Protein AF-A0A352AIV5-F1 (afdb_monomer_lite)

Sequence (103 aa):
MLISQLFNIANIFVLPFWVLMILLPNWGVTRRVMESYLPFVALALLYLYLFVNSITPESAAALSNPQLADIAQFFGNENIAATGWIHFLVMDLFVGRWIYWEG

Structure (mmCIF, N/CA/C/O backbone):
data_AF-A0A352AIV5-F1
#
_entry.id   AF-A0A352AIV5-F1
#
loop_
_atom_site.group_PDB
_atom_site.id
_atom_site.type_symbol
_atom_site.label_atom_id
_atom_site.label_alt_id
_atom_site.label_comp_id
_atom_site.label_asym_id
_atom_site.label_entity_id
_atom_site.label_seq_id
_atom_site.pdbx_PDB_ins_code
_atom_site.Cartn_x
_atom_site.Cartn_y
_atom_site.Cartn_z
_atom_site.occupancy
_atom_site.B_iso_or_equiv
_atom_site.auth_seq_id
_atom_site.auth_comp_id
_atom_site.auth_asym_id
_atom_site.auth_atom_id
_atom_site.pdbx_PDB_model_num
ATOM 1 N N . MET A 1 1 ? 9.852 -15.023 -10.145 1.00 62.62 1 MET A N 1
ATOM 2 C CA . MET A 1 1 ? 9.378 -15.830 -8.993 1.00 62.62 1 MET A CA 1
ATOM 3 C C . MET A 1 1 ? 9.303 -15.016 -7.703 1.00 62.62 1 MET A C 1
ATOM 5 O O . MET A 1 1 ? 8.252 -15.028 -7.088 1.00 62.62 1 MET A O 1
ATOM 9 N N . LEU A 1 2 ? 10.343 -14.261 -7.318 1.00 87.31 2 LEU A N 1
ATOM 10 C CA . LEU A 1 2 ? 10.282 -13.408 -6.118 1.00 87.31 2 LEU A CA 1
ATOM 11 C C . LEU A 1 2 ? 9.258 -12.261 -6.236 1.00 87.31 2 LEU A C 1
ATOM 13 O O . LEU A 1 2 ? 8.479 -12.036 -5.317 1.00 87.31 2 LEU A O 1
ATOM 17 N N . ILE A 1 3 ? 9.213 -11.566 -7.380 1.00 89.19 3 ILE A N 1
ATOM 18 C CA . ILE A 1 3 ? 8.309 -10.420 -7.577 1.00 89.19 3 ILE A CA 1
ATOM 19 C C . ILE A 1 3 ? 6.828 -10.805 -7.473 1.00 89.19 3 ILE A C 1
ATOM 21 O O . ILE A 1 3 ? 6.059 -10.118 -6.811 1.00 89.19 3 ILE A O 1
ATOM 25 N N . SER A 1 4 ? 6.438 -11.947 -8.046 1.00 92.44 4 SER A N 1
ATOM 26 C CA . SER A 1 4 ? 5.061 -12.441 -7.985 1.00 92.44 4 SER A CA 1
ATOM 27 C C . SER A 1 4 ? 4.660 -12.843 -6.565 1.00 92.44 4 SER A C 1
ATOM 29 O O . SER A 1 4 ? 3.520 -12.629 -6.162 1.00 92.44 4 SER A O 1
ATOM 31 N N . GLN A 1 5 ? 5.597 -13.366 -5.770 1.00 94.44 5 GLN A N 1
ATOM 32 C CA . GLN A 1 5 ? 5.364 -13.639 -4.352 1.00 94.44 5 GLN A CA 1
ATOM 33 C C . GLN A 1 5 ? 5.158 -12.344 -3.560 1.00 94.44 5 GLN A C 1
ATOM 35 O O . GLN A 1 5 ? 4.180 -12.247 -2.825 1.00 94.44 5 GLN A O 1
ATOM 40 N N . LEU A 1 6 ? 6.027 -11.342 -3.738 1.00 94.06 6 LEU A N 1
ATOM 41 C CA . LEU A 1 6 ? 5.894 -10.041 -3.069 1.00 94.06 6 LEU A CA 1
ATOM 42 C C . LEU A 1 6 ? 4.595 -9.328 -3.460 1.00 94.06 6 LEU A C 1
ATOM 44 O O . LEU A 1 6 ? 3.903 -8.802 -2.592 1.00 94.06 6 LEU A O 1
ATOM 48 N N . PHE A 1 7 ? 4.224 -9.385 -4.740 1.00 94.94 7 PHE A N 1
ATOM 49 C CA . PHE A 1 7 ? 2.946 -8.888 -5.242 1.00 94.94 7 PHE A CA 1
ATOM 50 C C . PHE A 1 7 ? 1.757 -9.568 -4.549 1.00 94.94 7 PHE A C 1
ATOM 52 O O . PHE A 1 7 ? 0.878 -8.890 -4.017 1.00 94.94 7 PHE A O 1
ATOM 59 N N . ASN A 1 8 ? 1.733 -10.903 -4.496 1.00 96.00 8 ASN A N 1
ATOM 60 C CA . ASN A 1 8 ? 0.648 -11.644 -3.847 1.00 96.00 8 ASN A CA 1
ATOM 61 C C . ASN A 1 8 ? 0.576 -11.359 -2.341 1.00 96.00 8 ASN A C 1
ATOM 63 O O . ASN A 1 8 ? -0.514 -11.171 -1.803 1.00 96.00 8 ASN A O 1
ATOM 67 N N . ILE A 1 9 ? 1.729 -11.283 -1.670 1.00 96.50 9 ILE A N 1
ATOM 68 C CA . ILE A 1 9 ? 1.809 -10.942 -0.246 1.00 96.50 9 ILE A CA 1
ATOM 69 C C . ILE A 1 9 ? 1.247 -9.541 -0.003 1.00 96.50 9 ILE A C 1
ATOM 71 O O . ILE A 1 9 ? 0.439 -9.384 0.906 1.00 96.50 9 ILE A O 1
ATOM 75 N N . ALA A 1 10 ? 1.615 -8.545 -0.815 1.00 96.06 10 ALA A N 1
ATOM 76 C CA . ALA A 1 10 ? 1.113 -7.179 -0.669 1.00 96.06 10 ALA A CA 1
ATOM 77 C C . ALA A 1 10 ? -0.417 -7.108 -0.820 1.00 96.06 10 ALA A C 1
ATOM 79 O O . ALA A 1 10 ? -1.082 -6.458 -0.014 1.00 96.06 10 ALA A O 1
ATOM 80 N N . ASN A 1 11 ? -0.983 -7.831 -1.794 1.00 96.50 11 ASN A N 1
ATOM 81 C CA . ASN A 1 11 ? -2.434 -7.902 -1.983 1.00 96.50 11 ASN A CA 1
ATOM 82 C C . ASN A 1 11 ? -3.135 -8.577 -0.795 1.00 96.50 11 ASN A C 1
ATOM 84 O O . ASN A 1 11 ? -4.136 -8.069 -0.309 1.00 96.50 11 ASN A O 1
ATOM 88 N N . ILE A 1 12 ? -2.610 -9.694 -0.284 1.00 97.19 12 ILE A N 1
ATOM 89 C CA . ILE A 1 12 ? -3.203 -10.366 0.884 1.00 97.19 12 ILE A CA 1
ATOM 90 C C . ILE A 1 12 ? -3.051 -9.510 2.146 1.00 97.19 12 ILE A C 1
ATOM 92 O O . ILE A 1 12 ? -3.952 -9.485 2.979 1.00 97.19 12 ILE A O 1
ATOM 96 N N . PHE A 1 13 ? -1.937 -8.791 2.283 1.00 96.88 13 PHE A N 1
ATOM 97 C CA . PHE A 1 13 ? -1.637 -7.964 3.445 1.00 96.88 13 PHE A CA 1
ATOM 98 C C . PHE A 1 13 ? -2.663 -6.848 3.657 1.00 96.88 13 PHE A C 1
ATOM 100 O O . PHE A 1 13 ? -3.034 -6.600 4.799 1.00 96.88 13 PHE A O 1
ATOM 107 N N . VAL A 1 14 ? -3.156 -6.198 2.595 1.00 96.69 14 VAL A N 1
ATOM 108 C CA . VAL A 1 14 ? -4.133 -5.100 2.733 1.00 96.69 14 VAL A CA 1
ATOM 109 C C . VAL A 1 14 ? -5.531 -5.574 3.155 1.00 96.69 14 VAL A C 1
ATOM 111 O O . VAL A 1 14 ? -6.254 -4.834 3.825 1.00 96.69 14 VAL A O 1
ATOM 114 N N . LEU A 1 15 ? -5.917 -6.810 2.812 1.00 96.81 15 LEU A N 1
ATOM 115 C CA . LEU A 1 15 ? -7.291 -7.303 2.985 1.00 96.81 15 LEU A CA 1
ATOM 116 C C . LEU A 1 15 ? -7.768 -7.330 4.447 1.00 96.81 15 LEU A C 1
ATOM 118 O O . LEU A 1 15 ? -8.872 -6.845 4.698 1.00 96.81 15 LEU A O 1
ATOM 122 N N . PRO A 1 16 ? -6.995 -7.833 5.433 1.00 96.31 16 PRO A N 1
ATOM 123 C CA . PRO A 1 16 ? -7.405 -7.796 6.833 1.00 96.31 16 PRO A CA 1
ATOM 124 C C . PRO A 1 16 ? -7.751 -6.391 7.325 1.00 96.31 16 PRO A C 1
ATOM 126 O O . PRO A 1 16 ? -8.711 -6.234 8.071 1.00 96.31 16 PRO A O 1
ATOM 129 N N . PHE A 1 17 ? -7.015 -5.362 6.897 1.00 96.19 17 PHE A N 1
ATOM 130 C CA . PHE A 1 17 ? -7.277 -3.989 7.328 1.00 96.19 17 PHE A CA 1
ATOM 131 C C . PHE A 1 17 ? -8.604 -3.471 6.772 1.00 96.19 17 PHE A C 1
ATOM 133 O O . PHE A 1 17 ? -9.401 -2.922 7.528 1.00 96.19 17 PHE A O 1
ATOM 140 N N . TRP A 1 18 ? -8.885 -3.725 5.493 1.00 97.06 18 TRP A N 1
ATOM 141 C CA . TRP A 1 18 ? -10.184 -3.416 4.892 1.00 97.06 18 TRP A CA 1
ATOM 142 C C . TRP A 1 18 ? -11.334 -4.164 5.567 1.00 97.06 18 TRP A C 1
ATOM 144 O O . TRP A 1 18 ? -12.349 -3.557 5.907 1.00 97.06 18 TRP A O 1
ATOM 154 N N . VAL A 1 19 ? -11.161 -5.461 5.833 1.00 97.50 19 VAL A N 1
ATOM 155 C CA . VAL A 1 19 ? -12.153 -6.276 6.550 1.00 97.50 19 VAL A CA 1
ATOM 156 C C . VAL A 1 19 ? -12.441 -5.691 7.935 1.00 97.50 19 VAL A C 1
ATOM 158 O O . VAL A 1 19 ? -13.605 -5.570 8.315 1.00 97.50 19 VAL A O 1
ATOM 161 N N . LEU A 1 20 ? -11.406 -5.285 8.675 1.00 96.75 20 LEU A N 1
ATOM 162 C CA . LEU A 1 20 ? -11.562 -4.659 9.987 1.00 96.75 20 LEU A CA 1
ATOM 163 C C . LEU A 1 20 ? -12.277 -3.306 9.902 1.00 96.75 20 LEU A C 1
ATOM 165 O O . LEU A 1 20 ? -13.206 -3.076 10.675 1.00 96.75 20 LEU A O 1
ATOM 169 N N . MET A 1 21 ? -11.879 -2.437 8.967 1.00 96.06 21 MET A N 1
ATOM 170 C CA . MET A 1 21 ? -12.487 -1.112 8.792 1.00 96.06 21 MET A CA 1
ATOM 171 C C . MET A 1 21 ? -13.964 -1.201 8.390 1.00 96.06 21 MET A C 1
ATOM 173 O O . MET A 1 21 ? -14.770 -0.426 8.894 1.00 96.06 21 MET A O 1
ATOM 177 N N . ILE A 1 22 ? -14.337 -2.151 7.527 1.00 96.56 22 ILE A N 1
ATOM 178 C CA . ILE A 1 22 ? -15.711 -2.274 7.014 1.00 96.56 22 ILE A CA 1
ATOM 179 C C . ILE A 1 22 ? -16.613 -3.045 7.987 1.00 96.56 22 ILE A C 1
ATOM 181 O O . ILE A 1 22 ? -17.714 -2.593 8.294 1.00 96.56 22 ILE A O 1
ATOM 185 N N . LEU A 1 23 ? -16.180 -4.219 8.464 1.00 97.81 23 LEU A N 1
ATOM 186 C CA . LEU A 1 23 ? -17.046 -5.115 9.245 1.00 97.81 23 LEU A CA 1
ATOM 187 C C . LEU A 1 23 ? -16.995 -4.844 10.750 1.00 97.81 23 LEU A C 1
ATOM 189 O O . LEU A 1 23 ? -17.971 -5.103 11.451 1.00 97.81 23 LEU A O 1
ATOM 193 N N . LEU A 1 24 ? -15.864 -4.348 11.263 1.00 97.25 24 LEU A N 1
ATOM 194 C CA . LEU A 1 24 ? -15.629 -4.145 12.696 1.00 97.25 24 LEU A CA 1
ATOM 195 C C . LEU A 1 24 ? -15.081 -2.733 13.007 1.00 97.25 24 LEU A C 1
ATOM 197 O O . LEU A 1 24 ? -14.103 -2.617 13.754 1.00 97.25 24 LEU A O 1
ATOM 201 N N . PRO A 1 25 ? -15.698 -1.641 12.507 1.00 95.19 25 PRO A N 1
ATOM 202 C CA . PRO A 1 25 ? -15.127 -0.293 12.589 1.00 95.19 25 PRO A CA 1
ATOM 203 C C . PRO A 1 25 ? -14.933 0.207 14.024 1.00 95.19 25 PRO A C 1
ATOM 205 O O . PRO A 1 25 ? -13.989 0.932 14.311 1.00 95.19 25 PRO A O 1
ATOM 208 N N . ASN A 1 26 ? -15.797 -0.186 14.961 1.00 95.38 26 ASN A N 1
ATOM 209 C CA . ASN A 1 26 ? -15.747 0.293 16.348 1.00 95.38 26 ASN A CA 1
ATOM 210 C C . ASN A 1 26 ? -15.033 -0.663 17.310 1.00 95.38 26 ASN A C 1
ATOM 212 O O . ASN A 1 26 ? -14.999 -0.416 18.516 1.00 95.38 26 ASN A O 1
ATOM 216 N N . TRP A 1 27 ? -14.465 -1.758 16.802 1.00 97.38 27 TRP A N 1
ATOM 217 C CA . TRP A 1 27 ? -13.743 -2.707 17.637 1.00 97.38 27 TRP A CA 1
ATOM 218 C C . TRP A 1 27 ? -12.425 -2.094 18.125 1.00 97.38 27 TRP A C 1
ATOM 220 O O . TRP A 1 27 ? -11.689 -1.475 17.356 1.00 97.38 27 TRP A O 1
ATOM 230 N N . GLY A 1 28 ? -12.103 -2.274 19.410 1.00 96.44 28 GLY A N 1
ATOM 231 C CA . GLY A 1 28 ? -10.911 -1.670 20.018 1.00 96.44 28 GLY A CA 1
ATOM 232 C C . GLY A 1 28 ? -9.598 -2.080 19.343 1.00 96.44 28 GLY A C 1
ATOM 233 O O . GLY A 1 28 ? -8.651 -1.298 19.321 1.00 96.44 28 GLY A O 1
ATOM 234 N N . VAL A 1 29 ? -9.547 -3.277 18.746 1.00 95.56 29 VAL A N 1
ATOM 235 C CA . VAL A 1 29 ? -8.396 -3.716 17.9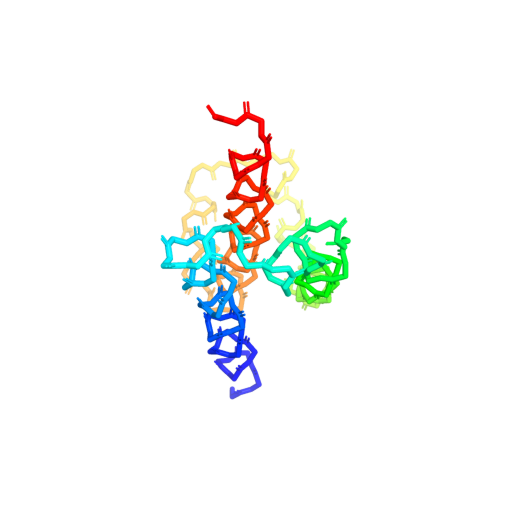42 1.00 95.56 29 VAL A CA 1
ATOM 236 C C . VAL A 1 29 ? -8.337 -2.959 16.619 1.00 95.56 29 VAL A C 1
ATOM 238 O O . VAL A 1 29 ? -7.276 -2.435 16.305 1.00 95.56 29 VAL A O 1
ATOM 241 N N . THR A 1 30 ? -9.448 -2.835 15.883 1.00 95.94 30 THR A N 1
ATOM 242 C CA . THR A 1 30 ? -9.503 -2.057 14.632 1.00 95.94 30 THR A CA 1
ATOM 243 C C . THR A 1 30 ? -8.990 -0.640 14.852 1.00 95.94 30 THR A C 1
ATOM 245 O O . THR A 1 30 ? -8.071 -0.217 14.156 1.00 95.94 30 THR A O 1
ATOM 248 N N . ARG A 1 31 ? -9.500 0.048 15.882 1.00 95.69 31 ARG A N 1
ATOM 249 C CA . ARG A 1 31 ? -9.052 1.399 16.248 1.00 95.69 31 ARG A CA 1
ATOM 250 C C . ARG A 1 31 ? -7.557 1.440 16.550 1.00 95.69 31 ARG A C 1
ATOM 252 O O . ARG A 1 31 ? -6.843 2.207 15.925 1.00 95.69 31 ARG A O 1
ATOM 259 N N . ARG A 1 32 ? -7.048 0.553 17.411 1.00 95.31 32 ARG A N 1
ATOM 260 C CA . ARG A 1 32 ? -5.612 0.501 17.746 1.00 95.31 32 ARG A CA 1
ATOM 261 C C . ARG A 1 32 ? -4.721 0.220 16.528 1.00 95.31 32 ARG A C 1
ATOM 263 O O . ARG A 1 32 ? -3.632 0.780 16.420 1.00 95.31 32 ARG A O 1
ATOM 270 N N . VAL A 1 33 ? -5.150 -0.660 15.622 1.00 94.75 33 VAL A N 1
ATOM 271 C CA . VAL A 1 33 ? -4.400 -0.967 14.394 1.00 94.75 33 VAL A CA 1
ATOM 272 C C . VAL A 1 33 ? -4.426 0.232 13.446 1.00 94.75 33 VAL A C 1
ATOM 274 O O . VAL A 1 33 ? -3.377 0.596 12.923 1.00 94.75 33 VAL A O 1
ATOM 277 N N . MET A 1 34 ? -5.585 0.875 13.270 1.00 94.75 34 MET A N 1
ATOM 278 C CA . MET A 1 34 ? -5.740 2.062 12.424 1.00 94.75 34 MET A CA 1
ATOM 279 C C . MET A 1 34 ? -5.137 3.329 13.043 1.00 94.75 34 MET A C 1
ATOM 281 O O . MET A 1 34 ? -4.841 4.269 12.318 1.00 94.75 34 MET A O 1
ATOM 285 N N . GLU A 1 35 ? -4.910 3.395 14.353 1.00 94.69 35 GLU A N 1
ATOM 286 C CA . GLU A 1 35 ? -4.138 4.471 14.990 1.00 94.69 35 GLU A CA 1
ATOM 287 C C . GLU A 1 35 ? -2.656 4.389 14.596 1.00 94.69 35 GLU A C 1
ATOM 289 O O . GLU A 1 35 ? -1.999 5.416 14.429 1.00 94.69 35 GLU A O 1
ATOM 294 N N . SER A 1 36 ? -2.137 3.173 14.402 1.00 93.50 36 SER A N 1
ATOM 295 C CA . SER A 1 36 ? -0.733 2.929 14.081 1.00 93.50 36 SER A CA 1
ATOM 296 C C . SER A 1 36 ? -0.396 3.216 12.618 1.00 93.50 36 SER A C 1
ATOM 298 O O . SER A 1 36 ? -1.106 2.804 11.706 1.00 93.50 36 SER A O 1
ATOM 300 N N . TYR A 1 37 ? 0.769 3.821 12.381 1.00 92.44 37 TYR A N 1
ATOM 301 C CA . TYR A 1 37 ? 1.334 3.969 11.036 1.00 92.44 37 TYR A CA 1
ATOM 302 C C . TYR A 1 37 ? 2.095 2.723 10.548 1.00 92.44 37 TYR A C 1
ATOM 304 O O . TYR A 1 37 ? 2.519 2.678 9.395 1.00 92.44 37 TYR A O 1
ATOM 312 N N . LEU A 1 38 ? 2.268 1.695 11.390 1.00 93.12 38 LEU A N 1
ATOM 313 C CA . LEU A 1 38 ? 3.087 0.521 11.062 1.00 93.12 38 LEU A CA 1
ATOM 314 C C . LEU A 1 38 ? 2.644 -0.227 9.790 1.00 93.12 38 LEU A C 1
ATOM 316 O O . LEU A 1 38 ? 3.524 -0.528 8.981 1.00 93.12 38 LEU A O 1
ATOM 320 N N . PRO A 1 39 ? 1.342 -0.500 9.548 1.00 90.94 39 PRO A N 1
ATOM 321 C CA . PRO A 1 39 ? 0.916 -1.184 8.323 1.00 90.94 39 PRO A CA 1
ATOM 322 C C . PRO A 1 39 ? 1.308 -0.437 7.042 1.00 90.94 39 PRO A C 1
ATOM 324 O O . PRO A 1 39 ? 1.749 -1.034 6.062 1.00 90.94 39 PRO A O 1
ATOM 327 N N . PHE A 1 40 ? 1.200 0.889 7.086 1.00 90.94 40 PHE A N 1
ATOM 328 C CA . PHE A 1 40 ? 1.490 1.798 5.981 1.00 90.94 40 PHE A CA 1
ATOM 329 C C . PHE A 1 40 ? 2.988 1.888 5.733 1.00 90.94 40 PHE A C 1
ATOM 331 O O . PHE A 1 40 ? 3.430 1.780 4.594 1.00 90.94 40 PHE A O 1
ATOM 338 N N . VAL A 1 41 ? 3.778 2.027 6.804 1.00 94.06 41 VAL A N 1
ATOM 339 C CA . VAL A 1 41 ? 5.241 2.041 6.711 1.00 94.06 41 VAL A CA 1
ATOM 340 C C . VAL A 1 41 ? 5.750 0.717 6.146 1.00 94.06 41 VAL A C 1
ATOM 342 O O . VAL A 1 41 ? 6.629 0.736 5.292 1.00 94.06 41 VAL A O 1
ATOM 345 N N . ALA A 1 42 ? 5.182 -0.426 6.541 1.00 94.69 42 ALA A N 1
ATOM 346 C CA . ALA A 1 42 ? 5.575 -1.724 5.993 1.00 94.69 42 ALA A CA 1
ATOM 347 C C . ALA A 1 42 ? 5.353 -1.810 4.469 1.00 94.69 42 ALA A C 1
ATOM 349 O O . ALA A 1 42 ? 6.268 -2.197 3.740 1.00 94.69 42 ALA A O 1
ATOM 350 N N . LEU A 1 43 ? 4.180 -1.393 3.974 1.00 94.94 43 LEU A N 1
ATOM 351 C CA . LEU A 1 43 ? 3.908 -1.338 2.531 1.00 94.94 43 LEU A CA 1
ATOM 352 C C . LEU A 1 43 ? 4.778 -0.302 1.813 1.00 94.94 43 LEU A C 1
ATOM 354 O O . LEU A 1 43 ? 5.281 -0.578 0.727 1.00 94.94 43 LEU A O 1
ATOM 358 N N . ALA A 1 44 ? 4.993 0.869 2.416 1.00 95.81 44 ALA A N 1
ATOM 359 C CA . ALA A 1 44 ? 5.830 1.917 1.841 1.00 95.81 44 ALA A CA 1
ATOM 360 C C . ALA A 1 44 ? 7.294 1.469 1.721 1.00 95.81 44 ALA A C 1
ATOM 362 O O . ALA A 1 44 ? 7.935 1.730 0.706 1.00 95.81 44 ALA A O 1
ATOM 363 N N . LEU A 1 45 ? 7.816 0.745 2.715 1.00 96.50 45 LEU A N 1
ATOM 364 C CA . LEU A 1 45 ? 9.153 0.152 2.658 1.00 96.50 45 LEU A CA 1
ATOM 365 C C . LEU A 1 45 ? 9.250 -0.919 1.568 1.00 96.50 45 LEU A C 1
ATOM 367 O O . LEU A 1 45 ? 10.247 -0.954 0.850 1.00 96.50 45 LEU A O 1
ATOM 371 N N . LEU A 1 46 ? 8.218 -1.754 1.404 1.00 95.31 46 LEU A N 1
ATOM 372 C CA . LEU A 1 46 ? 8.164 -2.720 0.305 1.00 95.31 46 LEU A CA 1
ATOM 373 C C . LEU A 1 46 ? 8.144 -2.017 -1.059 1.00 95.31 46 LEU A C 1
ATOM 375 O O . LEU A 1 46 ? 8.897 -2.404 -1.951 1.00 95.31 46 LEU A O 1
ATOM 379 N N . TYR A 1 47 ? 7.333 -0.966 -1.208 1.00 95.31 47 TYR A N 1
ATOM 380 C CA . TYR A 1 47 ? 7.321 -0.129 -2.406 1.00 95.31 47 TYR A CA 1
ATOM 381 C C . TYR A 1 47 ? 8.712 0.444 -2.695 1.00 95.31 47 TYR A C 1
ATOM 383 O O . TYR A 1 47 ? 9.217 0.264 -3.797 1.00 95.31 47 TYR A O 1
ATOM 391 N N . LEU A 1 48 ? 9.355 1.083 -1.712 1.00 95.50 48 LEU A N 1
ATOM 392 C CA . LEU A 1 48 ? 10.685 1.674 -1.886 1.00 95.50 48 LEU A CA 1
ATOM 393 C C . LEU A 1 48 ? 11.730 0.624 -2.259 1.00 95.50 48 LEU A C 1
ATOM 395 O O . LEU A 1 48 ? 12.538 0.858 -3.156 1.00 95.50 48 LEU A O 1
ATOM 399 N N . TYR A 1 49 ? 11.691 -0.542 -1.612 1.00 94.25 49 TYR A N 1
ATOM 400 C CA . TYR A 1 49 ? 12.560 -1.660 -1.956 1.00 94.25 49 TYR A CA 1
ATOM 401 C C . TYR A 1 49 ? 12.384 -2.059 -3.424 1.00 94.25 49 TYR A C 1
ATOM 403 O O . TYR A 1 49 ? 13.364 -2.124 -4.164 1.00 94.25 49 TYR A O 1
ATOM 411 N N . LEU A 1 50 ? 11.151 -2.275 -3.878 1.00 92.75 50 LEU A N 1
ATOM 412 C CA . LEU A 1 50 ? 10.891 -2.665 -5.263 1.00 92.75 50 LEU A CA 1
ATOM 413 C C . LEU A 1 50 ? 11.237 -1.557 -6.255 1.00 92.75 50 LEU A C 1
ATOM 415 O O . LEU A 1 50 ? 11.861 -1.832 -7.275 1.00 92.75 50 LEU A O 1
ATOM 419 N N . PHE A 1 51 ? 10.914 -0.310 -5.926 1.00 91.25 51 PHE A N 1
ATOM 420 C CA . PHE A 1 51 ? 11.205 0.854 -6.751 1.00 91.25 51 PHE A CA 1
ATOM 421 C C . PHE A 1 51 ? 12.703 0.989 -7.016 1.00 91.25 51 PHE A C 1
ATOM 423 O O . PHE A 1 51 ? 13.113 0.992 -8.176 1.00 91.25 51 PHE A O 1
ATOM 430 N N . VAL A 1 52 ? 13.522 0.982 -5.960 1.00 90.75 52 VAL A N 1
ATOM 431 C CA . VAL A 1 52 ? 14.986 1.093 -6.070 1.00 90.75 52 VAL A CA 1
ATOM 432 C C . VAL A 1 52 ? 15.594 -0.078 -6.847 1.00 90.75 52 VAL A C 1
ATOM 434 O O . VAL A 1 52 ? 16.554 0.122 -7.582 1.00 90.75 52 VAL A O 1
ATOM 437 N N . ASN A 1 53 ? 15.036 -1.286 -6.731 1.00 88.06 53 ASN A N 1
ATOM 438 C CA . ASN A 1 53 ? 15.525 -2.452 -7.477 1.00 88.06 53 ASN A CA 1
ATOM 439 C C . ASN A 1 53 ? 15.006 -2.516 -8.926 1.00 88.06 53 ASN A C 1
ATOM 441 O O . ASN A 1 53 ? 15.596 -3.211 -9.751 1.00 88.06 53 ASN A O 1
ATOM 445 N N . SER A 1 54 ? 13.905 -1.829 -9.240 1.00 85.12 54 SER A N 1
ATOM 446 C CA . SER A 1 54 ? 13.301 -1.813 -10.580 1.00 85.12 54 SER A CA 1
ATOM 447 C C . SER A 1 54 ? 13.779 -0.659 -11.464 1.00 85.12 54 SER A C 1
ATOM 449 O O . SER A 1 54 ? 13.590 -0.719 -12.677 1.00 85.12 54 SER A O 1
ATOM 451 N N . ILE A 1 55 ? 14.385 0.381 -10.879 1.00 84.56 55 ILE A N 1
ATOM 452 C CA . ILE A 1 55 ? 14.798 1.573 -11.619 1.00 84.56 55 ILE A CA 1
ATOM 453 C C . ILE A 1 55 ? 16.091 1.315 -12.409 1.00 84.56 55 ILE A C 1
ATOM 455 O O . ILE A 1 55 ? 17.135 0.966 -11.859 1.00 84.56 55 ILE A O 1
ATOM 459 N N . THR A 1 56 ? 16.024 1.503 -13.723 1.00 84.75 56 THR A N 1
ATOM 460 C CA . THR A 1 56 ? 17.175 1.529 -14.640 1.00 84.75 56 THR A CA 1
ATOM 461 C C . THR A 1 56 ? 17.445 2.957 -15.131 1.00 84.75 56 THR A C 1
ATOM 463 O O . THR A 1 56 ? 16.543 3.800 -15.050 1.00 84.75 56 THR A O 1
ATOM 466 N N . PRO A 1 57 ? 18.638 3.259 -15.683 1.00 84.75 57 PRO A N 1
ATOM 467 C CA . PRO A 1 57 ? 18.928 4.567 -16.276 1.00 84.75 57 PRO A CA 1
ATOM 468 C C . PRO A 1 57 ? 17.901 5.000 -17.333 1.00 84.75 57 PRO A C 1
ATOM 470 O O . PRO A 1 57 ? 17.502 6.163 -17.359 1.00 84.75 57 PRO A O 1
ATOM 473 N N . GLU A 1 58 ? 17.421 4.064 -18.156 1.00 81.06 58 GLU A N 1
ATOM 474 C CA . GLU A 1 58 ? 16.401 4.315 -19.180 1.00 81.06 58 GLU A CA 1
ATOM 475 C C . GLU A 1 58 ? 15.060 4.693 -18.544 1.00 81.06 58 GLU A C 1
ATOM 477 O O . GLU A 1 58 ? 14.453 5.695 -18.922 1.00 81.06 58 GLU A O 1
ATOM 482 N N . SER A 1 59 ? 14.617 3.932 -17.536 1.00 78.75 59 SER A N 1
ATOM 483 C CA . SER A 1 59 ? 13.375 4.238 -16.816 1.00 78.75 59 SER A CA 1
ATOM 484 C C . SER A 1 59 ? 13.462 5.563 -16.050 1.00 78.75 59 SER A C 1
ATOM 486 O O . SER A 1 59 ? 12.500 6.323 -16.038 1.00 78.75 59 SER A O 1
ATOM 488 N N . ALA A 1 60 ? 14.621 5.897 -15.472 1.00 82.75 60 ALA A N 1
ATOM 489 C CA . ALA A 1 60 ? 14.836 7.161 -14.773 1.00 82.75 60 ALA A CA 1
ATOM 490 C C . ALA A 1 60 ? 14.790 8.359 -15.736 1.00 82.75 60 ALA A C 1
ATOM 492 O O . ALA A 1 60 ? 14.167 9.376 -15.427 1.00 82.75 60 ALA A O 1
ATOM 493 N N . ALA A 1 61 ? 15.400 8.229 -16.919 1.00 83.44 61 ALA A N 1
ATOM 494 C CA . ALA A 1 61 ? 15.332 9.254 -17.957 1.00 83.44 61 ALA A CA 1
ATOM 495 C C . ALA A 1 61 ? 13.888 9.469 -18.429 1.00 83.44 61 ALA A C 1
ATOM 497 O O . ALA A 1 61 ? 13.422 10.607 -18.497 1.00 83.44 61 ALA A O 1
ATOM 498 N N . ALA A 1 62 ? 13.147 8.391 -18.672 1.00 80.19 62 ALA A N 1
ATOM 499 C CA . ALA A 1 62 ? 11.756 8.496 -19.087 1.00 80.19 62 ALA A CA 1
ATOM 500 C C . ALA A 1 62 ? 10.835 9.046 -17.980 1.00 80.19 62 ALA A C 1
ATOM 502 O O . ALA A 1 62 ? 9.940 9.830 -18.272 1.00 80.19 62 ALA A O 1
ATOM 503 N N . LEU A 1 63 ? 11.089 8.739 -16.702 1.00 81.69 63 LEU A N 1
ATOM 504 C CA . LEU A 1 63 ? 10.373 9.354 -15.575 1.00 81.69 63 LEU A CA 1
ATOM 505 C C . LEU A 1 63 ? 10.654 10.860 -15.430 1.00 81.69 63 LEU A C 1
ATOM 507 O O . LEU A 1 63 ? 9.830 11.576 -14.867 1.00 81.69 63 LEU A O 1
ATOM 511 N N . SER A 1 64 ? 11.791 11.354 -15.934 1.00 84.56 64 SER A N 1
ATOM 512 C CA . SER A 1 64 ? 12.132 12.784 -15.887 1.00 84.56 64 SER A CA 1
ATOM 513 C C . SER A 1 64 ? 11.391 13.629 -16.933 1.00 84.56 64 SER A C 1
ATOM 515 O O . SER A 1 64 ? 11.169 14.818 -16.711 1.00 84.56 64 SER A O 1
ATOM 517 N N . ASN A 1 65 ? 10.968 13.017 -18.046 1.00 87.38 65 ASN A N 1
ATOM 518 C CA . ASN A 1 65 ? 10.116 13.637 -19.063 1.00 87.38 65 ASN A C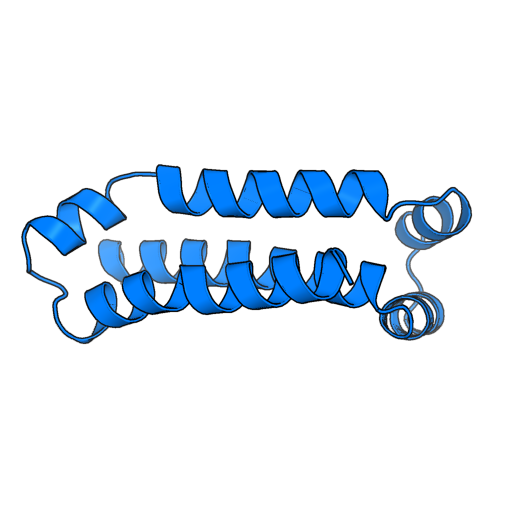A 1
ATOM 519 C C . ASN A 1 65 ? 9.055 12.635 -19.564 1.00 87.38 65 ASN A C 1
ATOM 521 O O . ASN A 1 65 ? 9.151 12.140 -20.691 1.00 87.38 65 ASN A O 1
ATOM 525 N N . PRO A 1 66 ? 8.057 12.308 -18.727 1.00 81.75 66 PRO A N 1
ATOM 526 C CA . PRO A 1 66 ? 7.170 11.179 -18.967 1.00 81.75 66 PRO A CA 1
ATOM 527 C C . PRO A 1 66 ? 6.260 11.405 -20.172 1.00 81.75 66 PRO A C 1
ATOM 529 O O . PRO A 1 66 ? 5.411 12.297 -20.163 1.00 81.75 66 PRO A O 1
ATOM 532 N N . GLN A 1 67 ? 6.392 10.550 -21.188 1.00 88.81 67 GLN A N 1
ATOM 533 C CA . GLN A 1 67 ? 5.413 10.430 -22.267 1.00 88.81 67 GLN A CA 1
ATOM 534 C C . GLN A 1 67 ? 4.498 9.232 -22.021 1.00 88.81 67 GLN A C 1
ATOM 536 O O . GLN A 1 67 ? 4.909 8.204 -21.480 1.00 88.81 67 GLN A O 1
ATOM 541 N N . LEU A 1 68 ? 3.241 9.340 -22.459 1.00 87.94 68 LEU A N 1
ATOM 542 C CA . LEU A 1 68 ? 2.247 8.279 -22.272 1.00 87.94 68 LEU A CA 1
ATOM 543 C C . LEU A 1 68 ? 2.694 6.944 -22.890 1.00 87.94 68 LEU A C 1
ATOM 545 O O . LEU A 1 68 ? 2.475 5.892 -22.294 1.00 87.94 68 LEU A O 1
ATOM 549 N N . ALA A 1 69 ? 3.330 6.993 -24.064 1.00 88.69 69 ALA A N 1
ATOM 550 C CA . ALA A 1 69 ? 3.834 5.808 -24.752 1.00 88.69 69 ALA A CA 1
ATOM 551 C C . ALA A 1 69 ? 4.919 5.087 -23.936 1.00 88.69 69 ALA A C 1
ATOM 553 O O . ALA A 1 69 ? 4.858 3.867 -23.788 1.00 88.69 69 ALA A O 1
ATOM 554 N N . ASP A 1 70 ? 5.848 5.843 -23.347 1.00 84.44 70 ASP A N 1
ATOM 555 C CA . ASP A 1 70 ? 6.944 5.296 -22.543 1.00 84.44 70 ASP A CA 1
ATOM 556 C C . ASP A 1 70 ? 6.406 4.649 -21.264 1.00 84.44 70 ASP A C 1
ATOM 558 O O . ASP A 1 70 ? 6.763 3.521 -20.924 1.00 84.44 70 ASP A O 1
ATOM 562 N N . ILE A 1 71 ? 5.467 5.322 -20.587 1.00 84.56 71 ILE A N 1
ATOM 563 C CA . ILE A 1 71 ? 4.808 4.779 -19.395 1.00 84.56 71 ILE A CA 1
ATOM 564 C C . ILE A 1 71 ? 4.080 3.473 -19.730 1.00 84.56 71 ILE A C 1
ATOM 566 O O . ILE A 1 71 ? 4.253 2.475 -19.029 1.00 84.56 71 ILE A O 1
ATOM 570 N N . ALA A 1 72 ? 3.291 3.454 -20.807 1.00 87.69 72 ALA A N 1
ATOM 571 C CA . ALA A 1 72 ? 2.564 2.260 -21.231 1.00 87.69 72 ALA A CA 1
ATOM 572 C C . ALA A 1 72 ? 3.514 1.094 -21.547 1.00 87.69 72 ALA A C 1
ATOM 574 O O . ALA A 1 72 ? 3.247 -0.044 -21.156 1.00 87.69 72 ALA A O 1
ATOM 575 N N . GLN A 1 73 ? 4.648 1.377 -22.195 1.00 86.38 73 GLN A N 1
ATOM 576 C CA . GLN A 1 73 ? 5.680 0.380 -22.459 1.00 86.38 73 GLN A CA 1
ATOM 577 C C . GLN A 1 73 ? 6.283 -0.173 -21.160 1.00 86.38 73 GLN A C 1
ATOM 579 O O . GLN A 1 73 ? 6.442 -1.389 -21.035 1.00 86.38 73 GLN A O 1
ATOM 584 N N . PHE A 1 74 ? 6.584 0.679 -20.175 1.00 82.81 74 PHE A N 1
ATOM 585 C CA . PHE A 1 74 ? 7.131 0.223 -18.895 1.00 82.81 74 PHE A CA 1
ATOM 586 C C . PHE A 1 74 ? 6.156 -0.630 -18.094 1.00 82.81 74 PHE A C 1
ATOM 588 O O . PHE A 1 74 ? 6.581 -1.613 -17.492 1.00 82.81 74 PHE A O 1
ATOM 595 N N . PHE A 1 75 ? 4.858 -0.324 -18.126 1.00 85.12 75 PHE A N 1
ATOM 596 C CA . PHE A 1 75 ? 3.841 -1.188 -17.516 1.00 85.12 75 PHE A CA 1
ATOM 597 C C . PHE A 1 75 ? 3.707 -2.554 -18.210 1.00 85.12 75 PHE A C 1
ATOM 599 O O . 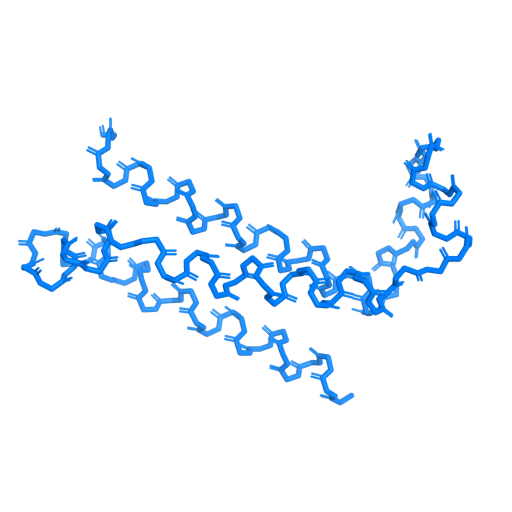PHE A 1 75 ? 3.137 -3.472 -17.627 1.00 85.12 75 PHE A O 1
ATOM 606 N N . GLY A 1 76 ? 4.278 -2.732 -19.407 1.00 86.75 76 GLY A N 1
ATOM 607 C CA . GLY A 1 76 ? 4.457 -4.048 -20.024 1.00 86.75 76 GLY A CA 1
ATOM 608 C C . 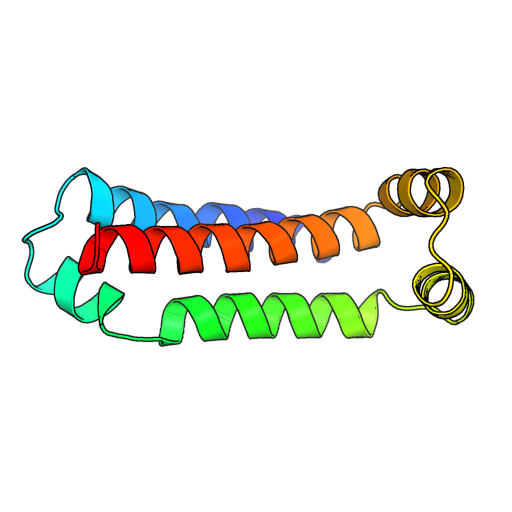GLY A 1 76 ? 5.521 -4.919 -19.341 1.00 86.75 76 GLY A C 1
ATOM 609 O O . GLY A 1 76 ? 5.565 -6.125 -19.577 1.00 86.75 76 GLY A O 1
ATOM 610 N N . ASN A 1 77 ? 6.376 -4.344 -18.488 1.00 88.19 77 ASN A N 1
ATOM 611 C CA . ASN A 1 77 ? 7.352 -5.078 -17.688 1.00 88.19 77 ASN A CA 1
ATOM 612 C C . ASN A 1 77 ? 6.743 -5.482 -16.337 1.00 88.19 77 ASN A C 1
ATOM 614 O O . ASN A 1 77 ? 6.364 -4.622 -15.542 1.00 88.19 77 ASN A O 1
ATOM 618 N N . GLU A 1 78 ? 6.729 -6.784 -16.040 1.00 89.62 78 GLU A N 1
ATOM 619 C CA . GLU A 1 78 ? 6.155 -7.325 -14.800 1.00 89.62 78 GLU A CA 1
ATOM 620 C C . GLU A 1 78 ? 6.725 -6.687 -13.523 1.00 89.62 78 GLU A C 1
ATOM 622 O O . GLU A 1 78 ? 5.978 -6.452 -12.573 1.00 89.62 78 GLU A O 1
ATOM 627 N N . ASN A 1 79 ? 8.025 -6.372 -13.484 1.00 88.75 79 ASN A N 1
ATOM 628 C CA . ASN A 1 79 ? 8.647 -5.778 -12.299 1.00 88.75 79 ASN A CA 1
ATOM 629 C C . ASN A 1 79 ? 8.160 -4.347 -12.072 1.00 88.75 79 ASN A C 1
ATOM 631 O O . ASN A 1 79 ? 7.809 -3.993 -10.950 1.00 88.75 79 ASN A O 1
ATOM 635 N N . ILE A 1 80 ? 8.106 -3.537 -13.132 1.00 88.75 80 ILE A N 1
ATOM 636 C CA . ILE A 1 80 ? 7.648 -2.147 -13.034 1.00 88.75 80 ILE A CA 1
ATOM 637 C C . ILE A 1 80 ? 6.147 -2.111 -12.737 1.00 88.75 80 ILE A C 1
ATOM 639 O O . ILE A 1 80 ? 5.711 -1.344 -11.880 1.00 88.75 80 ILE A O 1
ATOM 643 N N . ALA A 1 81 ? 5.365 -2.986 -13.376 1.00 90.88 81 ALA A N 1
ATOM 644 C CA . ALA A 1 81 ? 3.939 -3.117 -13.110 1.00 90.88 81 ALA A CA 1
ATOM 645 C C . ALA A 1 81 ? 3.662 -3.499 -11.648 1.00 90.88 81 ALA A C 1
ATOM 647 O O . ALA A 1 81 ? 2.828 -2.867 -11.002 1.00 90.88 81 ALA A O 1
ATOM 648 N N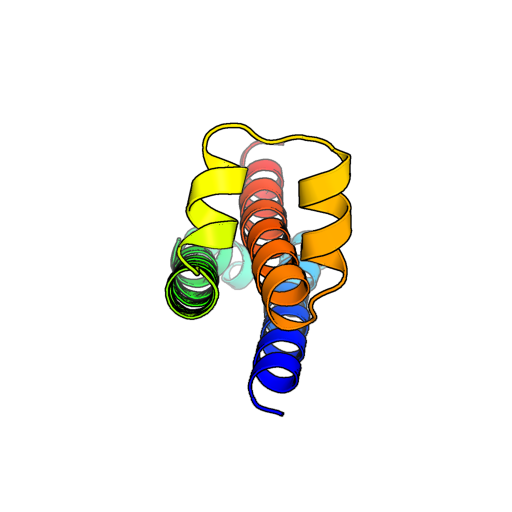 . ALA A 1 82 ? 4.394 -4.473 -11.095 1.00 93.12 82 ALA A N 1
ATOM 649 C CA . ALA A 1 82 ? 4.263 -4.858 -9.691 1.00 93.12 82 ALA A CA 1
ATOM 650 C C . ALA A 1 82 ? 4.672 -3.724 -8.734 1.00 93.12 82 ALA A C 1
ATOM 652 O O . ALA A 1 82 ? 3.957 -3.462 -7.765 1.00 93.12 82 ALA A O 1
ATOM 653 N N . THR A 1 83 ? 5.772 -3.017 -9.015 1.00 93.31 83 THR A N 1
ATOM 654 C CA . THR A 1 83 ? 6.190 -1.830 -8.248 1.00 93.31 83 THR A CA 1
ATOM 655 C C . THR A 1 83 ? 5.106 -0.750 -8.260 1.00 93.31 83 THR A C 1
ATOM 657 O O . THR A 1 83 ? 4.735 -0.239 -7.201 1.00 93.31 83 THR A O 1
ATOM 660 N N . GLY A 1 84 ? 4.567 -0.423 -9.439 1.00 92.88 84 GLY A N 1
ATOM 661 C CA . GLY A 1 84 ? 3.495 0.562 -9.598 1.00 92.88 84 GLY A CA 1
ATOM 662 C C . GLY A 1 84 ? 2.198 0.135 -8.908 1.00 92.88 84 GLY A C 1
ATOM 663 O O . GLY A 1 84 ? 1.539 0.949 -8.268 1.00 92.88 84 GLY A O 1
ATOM 664 N N . TRP A 1 85 ? 1.860 -1.154 -8.943 1.00 95.56 85 TRP A N 1
ATOM 665 C CA . TRP A 1 85 ? 0.705 -1.675 -8.215 1.00 95.56 85 TRP A CA 1
ATOM 666 C C . TRP A 1 85 ? 0.861 -1.532 -6.701 1.00 95.56 85 TRP A C 1
ATOM 668 O O . TRP A 1 85 ? -0.060 -1.094 -6.016 1.00 95.56 85 TRP A O 1
ATOM 678 N N . ILE A 1 86 ? 2.039 -1.854 -6.164 1.00 95.81 86 ILE A N 1
ATOM 679 C CA . ILE A 1 86 ? 2.301 -1.725 -4.726 1.00 95.81 86 ILE A CA 1
ATOM 680 C C . ILE A 1 86 ? 2.306 -0.250 -4.307 1.00 95.81 86 ILE A C 1
ATOM 682 O O . ILE A 1 86 ? 1.813 0.060 -3.225 1.00 95.81 86 ILE A O 1
ATOM 686 N N . HIS A 1 87 ? 2.754 0.670 -5.170 1.00 95.12 87 HIS A N 1
ATOM 687 C CA . HIS A 1 87 ? 2.561 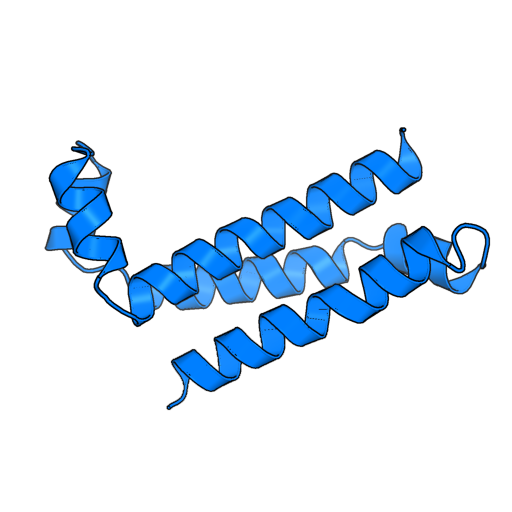2.108 -4.956 1.00 95.12 87 HIS A CA 1
ATOM 688 C C . HIS A 1 87 ? 1.075 2.467 -4.777 1.00 95.12 87 HIS A C 1
ATOM 690 O O . HIS A 1 87 ? 0.724 3.182 -3.837 1.00 95.12 87 HIS A O 1
ATOM 696 N N . PHE A 1 88 ? 0.190 1.923 -5.619 1.00 96.25 88 PHE A N 1
ATOM 697 C CA . PHE A 1 88 ? -1.252 2.123 -5.464 1.00 96.25 88 PHE A CA 1
ATOM 698 C C . PHE A 1 88 ? -1.802 1.494 -4.182 1.00 96.25 88 PHE A C 1
ATOM 700 O O . PHE A 1 88 ? -2.602 2.138 -3.517 1.00 96.25 88 PHE A O 1
ATOM 707 N N . LEU A 1 89 ? -1.339 0.305 -3.777 1.00 96.94 89 LEU A N 1
ATOM 708 C CA . LEU A 1 89 ? -1.758 -0.319 -2.512 1.00 96.94 89 LEU A CA 1
ATOM 709 C C . LEU A 1 89 ? -1.360 0.503 -1.275 1.00 96.94 89 LEU A C 1
ATOM 711 O O . LEU A 1 89 ? -2.111 0.551 -0.301 1.00 96.94 89 LEU A O 1
ATOM 715 N N . VAL A 1 90 ? -0.197 1.165 -1.304 1.00 96.50 90 VAL A N 1
ATOM 716 C CA . VAL A 1 90 ? 0.211 2.095 -0.235 1.00 96.50 90 VAL A CA 1
ATOM 717 C C . VAL A 1 90 ? -0.802 3.233 -0.116 1.00 96.50 90 VAL A C 1
ATOM 719 O O . VAL A 1 90 ? -1.258 3.537 0.987 1.00 96.50 90 VAL A O 1
ATOM 722 N N . MET A 1 91 ? -1.166 3.841 -1.249 1.00 96.00 91 MET A N 1
ATOM 723 C CA . MET A 1 91 ? -2.129 4.943 -1.290 1.00 96.00 91 MET A CA 1
ATOM 724 C C . MET A 1 91 ? -3.544 4.490 -0.922 1.00 96.00 91 MET A C 1
ATOM 726 O O . MET A 1 91 ? -4.207 5.182 -0.157 1.00 96.00 91 MET A O 1
ATOM 730 N N . ASP A 1 92 ? -3.981 3.328 -1.408 1.00 96.31 92 ASP A N 1
ATOM 731 C CA . ASP A 1 92 ? -5.280 2.717 -1.110 1.00 96.31 92 ASP A CA 1
ATOM 732 C C . ASP A 1 92 ? -5.486 2.558 0.396 1.00 96.31 92 ASP A C 1
ATOM 734 O O . ASP A 1 92 ? -6.431 3.111 0.962 1.00 96.31 92 ASP A O 1
ATOM 738 N N . LEU A 1 93 ? -4.546 1.888 1.069 1.00 95.44 93 LEU A N 1
ATOM 739 C CA . LEU A 1 93 ? -4.666 1.670 2.501 1.00 95.44 93 LEU A CA 1
ATOM 740 C C . LEU A 1 93 ? -4.594 3.003 3.257 1.00 95.44 93 LEU A C 1
ATOM 742 O O . LEU A 1 93 ? -5.405 3.237 4.154 1.00 95.44 93 LEU A O 1
ATOM 746 N N . PHE A 1 94 ? -3.656 3.889 2.891 1.00 95.19 94 PHE A N 1
ATOM 747 C CA . PHE A 1 94 ? -3.481 5.200 3.530 1.00 95.19 94 PHE A CA 1
ATOM 748 C C . PHE A 1 94 ? -4.743 6.062 3.456 1.00 95.19 94 PHE A C 1
ATOM 750 O O . PHE A 1 94 ? -5.195 6.585 4.478 1.00 95.19 94 PHE A O 1
ATOM 757 N N . VAL A 1 95 ? -5.333 6.182 2.267 1.00 95.31 95 VAL A N 1
ATOM 758 C CA . VAL A 1 95 ? -6.578 6.927 2.064 1.00 95.31 95 VAL A CA 1
ATOM 759 C C . VAL A 1 95 ? -7.738 6.227 2.770 1.00 95.31 95 VAL A C 1
ATOM 761 O O . VAL A 1 95 ? -8.526 6.902 3.427 1.00 95.31 95 VAL A O 1
ATOM 764 N N . GLY A 1 96 ? -7.806 4.892 2.734 1.00 95.38 96 GLY A N 1
ATOM 765 C CA . GLY A 1 96 ? -8.801 4.116 3.478 1.00 95.38 96 GLY A CA 1
ATOM 766 C C . GLY A 1 96 ? -8.772 4.410 4.981 1.00 95.38 96 GLY A C 1
ATOM 767 O O . GLY A 1 96 ? -9.813 4.684 5.576 1.00 95.38 96 GLY A O 1
ATOM 768 N N . ARG A 1 97 ? -7.578 4.468 5.586 1.00 95.12 97 ARG A N 1
ATOM 769 C CA . ARG A 1 97 ? -7.401 4.895 6.984 1.00 95.12 97 ARG A CA 1
ATOM 770 C C . ARG A 1 97 ? -7.859 6.329 7.208 1.00 95.12 97 ARG A C 1
ATOM 772 O O . ARG A 1 97 ? -8.456 6.608 8.244 1.00 95.12 97 ARG A O 1
ATOM 779 N N . TRP A 1 98 ? -7.510 7.248 6.309 1.00 94.88 98 TRP A N 1
ATOM 780 C CA . TRP A 1 98 ? -7.927 8.641 6.445 1.00 94.88 98 TRP A CA 1
ATOM 781 C C . TRP A 1 98 ? -9.456 8.729 6.462 1.00 94.88 98 TRP A C 1
ATOM 783 O O . TRP A 1 98 ? -10.017 9.265 7.412 1.00 94.88 98 TRP A O 1
ATOM 793 N N . ILE A 1 99 ? -10.129 8.105 5.496 1.00 96.00 99 ILE A N 1
ATOM 794 C CA . ILE A 1 99 ? -11.596 8.045 5.452 1.00 96.00 99 ILE A CA 1
ATOM 795 C C . ILE A 1 99 ? -12.158 7.406 6.726 1.00 96.00 99 ILE A C 1
ATOM 797 O O . ILE A 1 99 ? -13.114 7.918 7.286 1.00 96.00 99 ILE A O 1
ATOM 801 N N . TYR A 1 100 ? -11.553 6.327 7.225 1.00 95.25 100 TYR A N 1
ATOM 802 C CA . TYR A 1 100 ? -12.004 5.668 8.453 1.00 95.25 100 TYR A CA 1
ATOM 803 C C . TYR A 1 100 ? -11.990 6.584 9.694 1.00 95.25 100 TYR A C 1
ATOM 805 O O . TYR A 1 100 ? -12.840 6.423 10.569 1.00 95.25 100 TYR A O 1
ATOM 813 N N . TRP A 1 101 ? -11.036 7.517 9.793 1.00 94.94 101 TRP A N 1
ATOM 814 C CA . TRP A 1 101 ? -10.922 8.425 10.943 1.00 94.94 101 TRP A CA 1
ATOM 815 C C . TRP A 1 101 ? -11.638 9.764 10.763 1.00 94.94 101 TRP A C 1
ATOM 817 O O . TRP A 1 101 ? -12.142 10.304 11.745 1.00 94.94 101 TRP A O 1
ATOM 827 N N . GLU A 1 102 ? -11.654 10.303 9.545 1.00 94.62 102 GLU A N 1
ATOM 828 C CA . GLU A 1 102 ? -12.063 11.689 9.270 1.00 94.62 102 GLU A CA 1
ATOM 829 C C . GLU A 1 102 ? -13.277 11.807 8.328 1.00 94.62 102 GLU A C 1
ATOM 831 O O . GLU A 1 102 ? -13.736 12.923 8.083 1.00 94.62 102 GLU A O 1
ATOM 836 N N . GLY A 1 103 ? -13.755 10.700 7.749 1.00 84.50 103 GLY A N 1
ATOM 837 C CA . GLY A 1 103 ? -14.908 10.654 6.838 1.00 84.50 103 GLY A CA 1
ATOM 838 C C . GLY A 1 103 ? -16.225 10.412 7.560 1.00 84.50 103 GLY A C 1
ATOM 839 O O . GLY A 1 103 ? -17.204 11.107 7.207 1.00 84.50 103 GLY A O 1
#

Radius of gyration: 15.98 Å; chains: 1; bounding box: 36×30×45 Å

Foldseek 3Di:
DVLVVLLVCLVVLLVVLVCCLPVPLPDPVNVVVLVDCVSLVVLVVSLVVLVVVLDDPVNVVCVVPPDPVVVVVQCVDSSSVSSVVSVVSSVVSVVSSVVSVPD

Secondary structure (DSSP, 8-state):
-HHHHHHHHHHHHHHHHHHHHHH-TT-HHHHHHHH-SHHHHHHHHHHHHHHHHH--HHHHHHHHS--HHHHHHHHTSHHHHHHHHHHHHHHHHHHHHHHHHH-

pLDDT: mean 91.89, std 5.7, range [62.62, 97.81]